Protein AF-A0A6N3X3K8-F1 (afdb_monomer_lite)

pLDDT: mean 95.42, std 3.27, range [74.75, 98.12]

Radius of gyration: 10.44 Å; chains: 1; bounding box: 23×18×28 Å

Structure (mmCIF, N/CA/C/O backbone):
data_AF-A0A6N3X3K8-F1
#
_entry.id   AF-A0A6N3X3K8-F1
#
loop_
_atom_site.group_PDB
_atom_site.id
_atom_site.type_symbol
_atom_site.label_atom_id
_atom_site.label_alt_id
_atom_site.label_comp_id
_atom_site.label_asym_id
_atom_site.label_entity_id
_atom_site.label_seq_id
_atom_site.pdbx_PDB_ins_code
_atom_site.Cartn_x
_atom_site.Cartn_y
_atom_site.Cartn_z
_atom_site.occupancy
_atom_site.B_iso_or_equiv
_atom_site.auth_seq_id
_atom_site.auth_comp_id
_atom_site.auth_asym_id
_atom_site.auth_atom_id
_atom_site.pdbx_PDB_model_num
ATOM 1 N N . MET A 1 1 ? -1.612 11.004 4.332 1.00 74.75 1 MET A N 1
ATOM 2 C CA . MET A 1 1 ? -0.166 10.638 4.172 1.00 74.75 1 MET A CA 1
ATOM 3 C C . MET A 1 1 ? 0.252 9.622 5.232 1.00 74.75 1 MET A C 1
ATOM 5 O O . MET A 1 1 ? -0.099 9.806 6.390 1.00 74.75 1 MET A O 1
ATOM 9 N N . ALA A 1 2 ? 1.010 8.588 4.849 1.00 87.00 2 ALA A N 1
ATOM 10 C CA . ALA A 1 2 ? 1.351 7.469 5.731 1.00 87.00 2 ALA A CA 1
ATOM 11 C C . ALA A 1 2 ? 2.566 7.731 6.646 1.00 87.00 2 ALA A C 1
ATOM 13 O O . ALA A 1 2 ? 3.548 8.352 6.236 1.00 87.00 2 ALA A O 1
ATOM 14 N N . HIS A 1 3 ? 2.518 7.191 7.865 1.00 92.06 3 HIS A N 1
ATOM 15 C CA . HIS A 1 3 ? 3.579 7.237 8.869 1.00 92.06 3 HIS A CA 1
ATOM 16 C C . HIS A 1 3 ? 4.189 5.851 9.092 1.00 92.06 3 HIS A C 1
ATOM 18 O O . HIS A 1 3 ? 3.484 4.882 9.379 1.00 92.06 3 HIS A O 1
ATOM 24 N N . GLN A 1 4 ? 5.520 5.762 9.041 1.00 92.06 4 GLN A N 1
ATOM 25 C CA . GLN A 1 4 ? 6.236 4.489 9.172 1.00 92.06 4 GLN A CA 1
ATOM 26 C C . GLN A 1 4 ? 5.997 3.801 10.526 1.00 92.06 4 GLN A C 1
ATOM 28 O O . GLN A 1 4 ? 5.913 2.577 10.584 1.00 92.06 4 GLN A O 1
ATOM 33 N N . GLU A 1 5 ? 5.836 4.571 11.604 1.00 95.75 5 GLU A N 1
ATOM 34 C CA . GLU A 1 5 ? 5.533 4.057 12.951 1.00 95.75 5 GLU A CA 1
ATOM 35 C C . GLU A 1 5 ? 4.151 3.389 13.053 1.00 95.75 5 GLU A C 1
ATOM 37 O O . GLU A 1 5 ? 3.933 2.538 13.910 1.00 95.75 5 GLU A O 1
ATOM 42 N N . LYS A 1 6 ? 3.227 3.749 12.154 1.00 95.94 6 LYS A N 1
ATOM 43 C CA . LYS A 1 6 ? 1.866 3.204 12.067 1.00 95.94 6 LYS A CA 1
ATOM 44 C C . LYS A 1 6 ? 1.752 2.106 11.016 1.00 95.94 6 LYS A C 1
ATOM 46 O O . LYS A 1 6 ? 0.641 1.699 10.675 1.00 95.94 6 LYS A O 1
ATOM 51 N N . ARG A 1 7 ? 2.876 1.641 10.45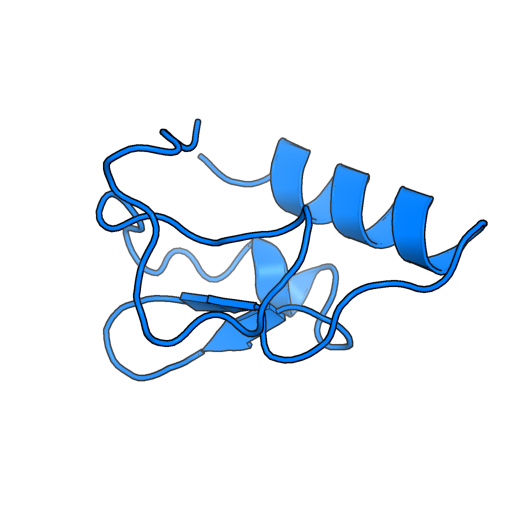7 1.00 96.75 7 ARG A N 1
ATOM 52 C CA . ARG A 1 7 ? 2.883 0.591 9.439 1.00 96.75 7 ARG A CA 1
ATOM 53 C C . ARG A 1 7 ? 2.146 -0.639 9.958 1.00 96.75 7 ARG A C 1
ATOM 55 O O . ARG A 1 7 ? 2.485 -1.186 11.004 1.00 96.75 7 ARG A O 1
ATOM 62 N N . ARG A 1 8 ? 1.176 -1.107 9.177 1.00 96.00 8 ARG A N 1
ATOM 63 C CA . ARG A 1 8 ? 0.406 -2.299 9.525 1.00 96.00 8 ARG A CA 1
ATOM 64 C C . ARG A 1 8 ? 1.202 -3.577 9.285 1.00 96.00 8 ARG A C 1
ATOM 66 O O . ARG A 1 8 ? 1.972 -3.662 8.322 1.00 96.00 8 ARG A O 1
ATOM 73 N N . THR A 1 9 ? 0.960 -4.578 10.121 1.00 96.25 9 THR A N 1
ATOM 74 C CA . THR A 1 9 ? 1.562 -5.916 10.031 1.00 96.25 9 THR A CA 1
ATOM 75 C C . THR A 1 9 ? 1.059 -6.725 8.846 1.00 96.25 9 THR A C 1
ATOM 77 O O . THR A 1 9 ? 1.748 -7.634 8.399 1.00 96.25 9 THR A O 1
ATOM 80 N N . GLU A 1 10 ? -0.108 -6.375 8.303 1.00 97.06 10 GLU A N 1
ATOM 81 C CA . GLU A 1 10 ? -0.696 -7.071 7.157 1.00 97.06 10 GLU A CA 1
ATOM 82 C C . GLU A 1 10 ? 0.045 -6.766 5.848 1.00 97.06 10 GLU A C 1
ATOM 84 O O . GLU A 1 10 ? -0.093 -7.517 4.888 1.00 97.06 10 GLU A O 1
ATOM 89 N N . ASN A 1 11 ? 0.830 -5.683 5.788 1.00 97.75 11 ASN A N 1
ATOM 90 C CA . ASN A 1 11 ? 1.634 -5.387 4.606 1.00 97.75 11 ASN A CA 1
ATOM 91 C C . ASN A 1 11 ? 2.766 -6.400 4.451 1.00 97.75 11 ASN A C 1
ATOM 93 O O . ASN A 1 11 ? 3.483 -6.692 5.411 1.00 97.75 11 ASN A O 1
ATOM 97 N N . VAL A 1 12 ? 3.047 -6.801 3.215 1.00 98.06 12 VAL A N 1
ATOM 98 C CA . VAL A 1 12 ? 4.307 -7.485 2.918 1.00 98.06 12 VAL A CA 1
ATOM 99 C C . VAL A 1 12 ? 5.507 -6.574 3.202 1.00 98.06 12 VAL A C 1
ATOM 101 O O . VAL A 1 12 ? 5.420 -5.339 3.167 1.00 98.06 12 VAL A O 1
ATOM 104 N N . SER A 1 13 ? 6.654 -7.177 3.512 1.00 96.25 13 SER A N 1
ATOM 105 C CA . SER A 1 13 ? 7.893 -6.441 3.770 1.00 96.25 13 SER A CA 1
ATOM 106 C C . SER A 1 13 ? 8.353 -5.681 2.524 1.00 96.25 13 SER A C 1
ATOM 108 O O . SER A 1 13 ? 8.369 -6.233 1.428 1.00 96.25 13 SER A O 1
ATOM 110 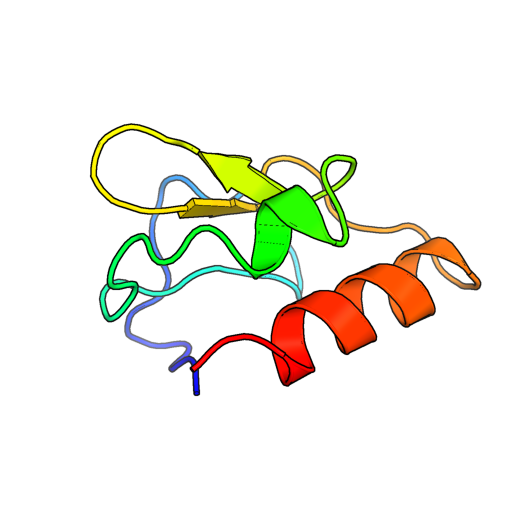N N . GLY A 1 14 ? 8.753 -4.419 2.693 1.00 95.31 14 GLY A N 1
ATOM 111 C CA . GLY A 1 14 ? 9.256 -3.589 1.596 1.00 95.31 14 GLY A CA 1
ATOM 112 C C . GLY A 1 14 ? 8.941 -2.100 1.749 1.00 95.31 14 GLY A C 1
ATOM 113 O O . GLY A 1 14 ? 8.390 -1.694 2.773 1.00 95.31 14 GLY A O 1
ATOM 114 N N . PRO A 1 15 ? 9.315 -1.268 0.769 1.00 93.75 15 PRO A N 1
ATOM 115 C CA . PRO A 1 15 ? 9.188 0.186 0.860 1.00 93.75 15 PRO A CA 1
ATOM 116 C C . PRO A 1 15 ? 7.744 0.698 0.799 1.00 93.75 15 PRO A C 1
ATOM 118 O O . PRO A 1 15 ? 7.445 1.690 1.458 1.00 93.75 15 PRO A O 1
ATOM 121 N N . PHE A 1 16 ? 6.843 0.031 0.074 1.00 96.56 16 PHE A N 1
ATOM 122 C CA . PHE A 1 16 ? 5.430 0.413 0.035 1.00 96.56 16 PHE A CA 1
ATOM 123 C C . PHE A 1 16 ? 4.681 -0.214 1.205 1.00 96.56 16 PHE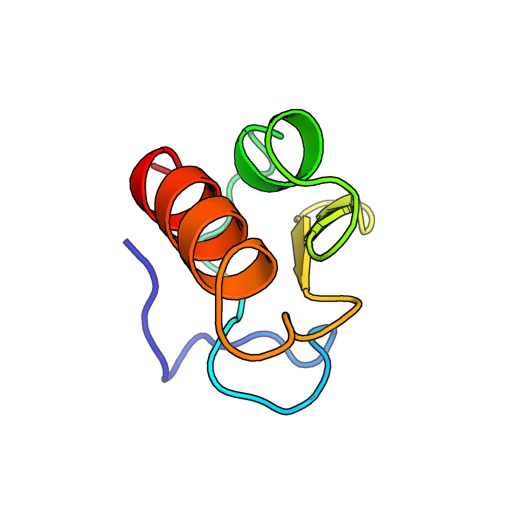 A C 1
ATOM 125 O O . PHE A 1 16 ? 4.878 -1.390 1.528 1.00 96.56 16 PHE A O 1
ATOM 132 N N . TYR A 1 17 ? 3.822 0.573 1.847 1.00 97.56 17 TYR A N 1
ATOM 133 C CA . TYR A 1 17 ? 2.981 0.119 2.945 1.00 97.56 17 TYR A CA 1
ATOM 134 C C . TYR A 1 17 ? 1.741 0.993 3.100 1.00 97.5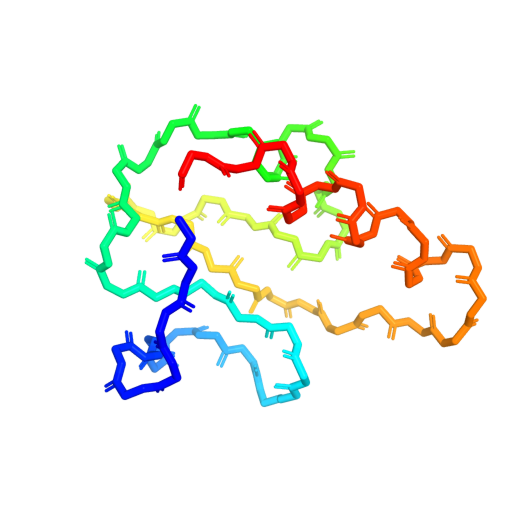6 17 TYR A C 1
ATOM 136 O O . TYR A 1 17 ? 1.748 2.177 2.771 1.00 97.56 17 TYR A O 1
ATOM 144 N N . VAL A 1 18 ? 0.697 0.395 3.662 1.00 97.19 18 VAL A N 1
ATOM 145 C CA . VAL A 1 18 ? -0.460 1.092 4.218 1.00 97.19 18 VAL A CA 1
ATOM 146 C C . VAL A 1 18 ? -0.286 1.176 5.731 1.00 97.19 18 VAL A C 1
ATOM 148 O O . VAL A 1 18 ? 0.123 0.208 6.380 1.00 97.19 18 VAL A O 1
ATOM 151 N N . ASP A 1 19 ? -0.565 2.334 6.311 1.00 96.62 19 ASP A N 1
ATOM 152 C CA . ASP A 1 19 ? -0.496 2.525 7.755 1.00 96.62 19 ASP A CA 1
ATOM 153 C C . ASP A 1 19 ? -1.881 2.395 8.420 1.00 96.62 19 ASP A C 1
ATOM 155 O O . ASP A 1 19 ? -2.910 2.237 7.759 1.00 96.62 19 ASP A O 1
ATOM 159 N N . SER A 1 20 ? -1.917 2.434 9.749 1.00 96.00 20 SER A N 1
ATOM 160 C CA . SER A 1 20 ? -3.147 2.276 10.526 1.00 96.00 20 SER A CA 1
ATOM 161 C C . SER A 1 20 ? -4.097 3.477 10.448 1.00 96.00 20 SER A C 1
ATOM 163 O O . SER A 1 20 ? -5.170 3.415 11.044 1.00 96.00 20 SER A O 1
ATOM 165 N N . SER A 1 21 ? -3.728 4.567 9.764 1.00 95.50 21 SER A N 1
ATOM 166 C CA . SER A 1 21 ? -4.618 5.708 9.505 1.00 95.50 21 SER A CA 1
ATOM 167 C C . SER A 1 21 ? -5.506 5.506 8.276 1.00 95.50 21 SER A C 1
ATOM 169 O O . SER A 1 21 ? -6.370 6.339 8.014 1.00 95.50 21 SER A O 1
ATOM 171 N N . CYS A 1 22 ? -5.327 4.397 7.547 1.00 96.31 22 CYS A N 1
ATOM 172 C CA . CYS A 1 22 ? -6.167 4.029 6.415 1.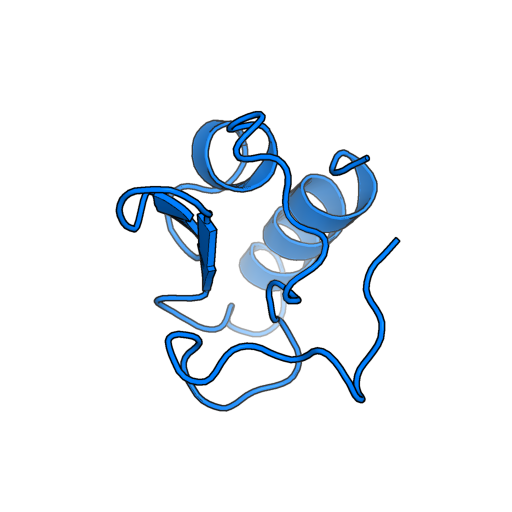00 96.31 22 CYS A CA 1
ATOM 173 C C . CYS A 1 22 ? -7.654 4.067 6.791 1.00 96.31 22 CYS A C 1
ATOM 175 O O . CYS A 1 22 ? -8.077 3.439 7.762 1.00 96.31 22 CYS A O 1
ATOM 177 N N . ILE A 1 23 ? -8.428 4.790 5.985 1.00 95.69 23 ILE A N 1
ATOM 178 C CA . ILE A 1 23 ? -9.882 4.953 6.126 1.00 95.69 23 ILE A CA 1
ATOM 179 C C . ILE A 1 23 ? -10.674 4.084 5.144 1.00 95.69 23 ILE A C 1
ATOM 181 O O . ILE A 1 23 ? -11.855 4.329 4.929 1.00 95.69 23 ILE A O 1
ATOM 185 N N . ASP A 1 24 ? -10.000 3.140 4.488 1.00 95.62 24 ASP A N 1
ATOM 186 C CA . ASP A 1 24 ? -10.622 2.208 3.546 1.00 95.62 24 ASP A CA 1
ATOM 187 C C . ASP A 1 24 ? -11.332 2.872 2.354 1.00 95.62 24 ASP A C 1
ATOM 189 O O . ASP A 1 24 ? -12.337 2.400 1.837 1.00 95.62 24 ASP A O 1
ATOM 193 N N . CYS A 1 25 ? -10.797 4.003 1.883 1.00 95.44 25 CYS A N 1
ATOM 194 C CA . CYS A 1 25 ? -11.388 4.742 0.761 1.00 95.44 25 CYS A CA 1
ATOM 195 C C . CYS A 1 25 ? -11.302 4.013 -0.595 1.00 95.44 25 CYS A C 1
ATOM 197 O O . CYS A 1 25 ? -11.944 4.429 -1.555 1.00 95.44 25 CYS A O 1
ATOM 199 N N . GLY A 1 26 ? -10.473 2.970 -0.694 1.00 95.38 26 GLY A N 1
ATOM 200 C CA . GLY A 1 26 ? -10.288 2.148 -1.889 1.00 95.38 26 GLY A CA 1
ATOM 201 C C . GLY A 1 26 ? -9.430 2.733 -3.011 1.00 95.38 26 GLY A C 1
ATOM 202 O O . GLY A 1 26 ? -9.103 2.008 -3.950 1.00 95.38 26 GLY A O 1
ATOM 203 N N . THR A 1 27 ? -8.983 3.989 -2.916 1.00 95.75 27 THR A N 1
ATOM 204 C CA . THR A 1 27 ? -8.203 4.634 -3.986 1.00 95.75 27 THR A CA 1
ATOM 205 C C . THR A 1 27 ? -6.959 3.830 -4.377 1.00 95.75 27 THR A C 1
ATOM 207 O O . THR A 1 27 ? -6.711 3.616 -5.557 1.00 95.75 27 THR A O 1
ATOM 210 N N . CYS A 1 28 ? -6.181 3.325 -3.419 1.00 96.38 28 CYS A N 1
ATOM 211 C CA . CYS A 1 28 ? -4.923 2.647 -3.737 1.00 96.38 28 CYS A CA 1
ATOM 212 C C . CYS A 1 28 ? -5.116 1.387 -4.603 1.00 96.38 28 CYS A C 1
ATOM 214 O O . CYS A 1 28 ? -4.503 1.282 -5.665 1.00 96.38 28 CYS A O 1
ATOM 216 N N . TRP A 1 29 ? -5.998 0.463 -4.211 1.00 95.56 29 TRP A N 1
ATOM 217 C CA . TRP A 1 29 ? -6.211 -0.791 -4.944 1.00 95.56 29 TRP A CA 1
ATOM 218 C C . TRP A 1 29 ? -7.090 -0.627 -6.186 1.00 95.56 29 TRP A C 1
ATOM 220 O O . TRP A 1 29 ? -7.005 -1.437 -7.102 1.00 95.56 29 TRP A O 1
ATOM 230 N N . GLN A 1 30 ? -7.923 0.416 -6.264 1.00 95.25 30 GLN A N 1
ATOM 231 C CA . GLN A 1 30 ? -8.648 0.727 -7.500 1.00 95.25 30 GLN A CA 1
ATOM 232 C C . GLN A 1 30 ? -7.701 1.218 -8.601 1.00 95.25 30 GLN A C 1
ATOM 234 O O . GLN A 1 30 ? -7.898 0.901 -9.773 1.00 95.25 30 GLN A O 1
ATOM 239 N N . TRP A 1 31 ? -6.657 1.963 -8.231 1.00 94.94 31 TRP A N 1
ATOM 240 C CA . TRP A 1 31 ? -5.641 2.448 -9.168 1.00 94.94 31 TRP A CA 1
ATOM 241 C C . TRP A 1 31 ? -4.568 1.396 -9.476 1.00 94.94 31 TRP A C 1
ATOM 243 O O . TRP A 1 31 ? -4.141 1.241 -10.631 1.00 94.94 31 TRP A O 1
ATOM 253 N N . ASP A 1 32 ? -4.146 0.655 -8.453 1.00 97.12 32 ASP A N 1
ATOM 254 C CA . ASP A 1 32 ? -3.085 -0.341 -8.543 1.00 97.12 32 ASP A CA 1
ATOM 255 C C . ASP A 1 32 ? -3.418 -1.641 -7.780 1.00 97.12 32 ASP A C 1
ATOM 257 O O . ASP A 1 32 ? -2.846 -1.931 -6.723 1.00 97.12 32 ASP A O 1
ATOM 261 N N . PRO A 1 33 ? -4.326 -2.470 -8.331 1.00 96.81 33 PRO A N 1
ATOM 262 C CA . PRO A 1 33 ? -4.723 -3.739 -7.714 1.00 96.81 33 PRO A CA 1
ATOM 263 C C . PRO A 1 33 ? -3.599 -4.788 -7.709 1.00 96.81 33 PRO A C 1
ATOM 265 O O . PRO A 1 33 ? -3.729 -5.836 -7.080 1.00 96.81 33 PRO A O 1
ATOM 268 N N . GLN A 1 34 ? -2.495 -4.546 -8.427 1.00 97.50 34 GLN A N 1
ATOM 269 C CA . GLN A 1 34 ? -1.362 -5.474 -8.484 1.00 97.50 34 GLN A CA 1
ATOM 270 C C . GLN A 1 34 ? -0.518 -5.449 -7.207 1.00 97.50 34 GLN A C 1
ATOM 272 O O . GLN A 1 34 ? 0.189 -6.414 -6.942 1.00 97.50 34 GLN A O 1
ATOM 277 N N . HIS A 1 35 ? -0.591 -4.366 -6.431 1.00 97.88 35 HIS A N 1
ATOM 278 C CA . HIS A 1 35 ? 0.235 -4.172 -5.237 1.00 97.88 35 HIS A CA 1
ATOM 279 C C . HIS A 1 35 ? -0.597 -3.893 -3.988 1.00 97.88 35 HIS A C 1
ATOM 281 O O . HIS A 1 35 ? -0.203 -4.291 -2.891 1.00 97.88 35 HIS A O 1
ATOM 287 N N . PHE A 1 36 ? -1.757 -3.252 -4.144 1.00 97.88 36 PHE A N 1
ATOM 288 C CA . PHE A 1 36 ? -2.674 -2.937 -3.055 1.00 97.88 36 PHE A CA 1
ATOM 289 C C . PHE A 1 36 ? -3.938 -3.781 -3.166 1.00 97.88 36 PHE A C 1
ATOM 291 O O . PHE A 1 36 ? -4.412 -4.063 -4.264 1.00 97.88 36 PHE A O 1
ATOM 298 N N . GLU A 1 37 ? -4.505 -4.158 -2.027 1.00 97.62 37 GLU A N 1
ATOM 299 C CA . GLU A 1 37 ? -5.802 -4.829 -1.966 1.00 97.62 37 GLU A CA 1
ATOM 300 C C . GLU A 1 37 ? -6.599 -4.396 -0.736 1.00 97.62 37 GLU A C 1
ATOM 302 O O . GLU A 1 37 ? -6.035 -3.904 0.250 1.00 97.62 37 GLU A O 1
ATOM 307 N N . ASP A 1 38 ? -7.911 -4.605 -0.813 1.00 96.62 38 ASP A N 1
ATOM 308 C CA . ASP A 1 38 ? -8.804 -4.579 0.340 1.00 96.62 38 ASP A CA 1
ATOM 309 C C . ASP A 1 38 ? -8.444 -5.732 1.283 1.00 96.62 38 ASP A C 1
ATOM 311 O O . ASP A 1 38 ? -8.269 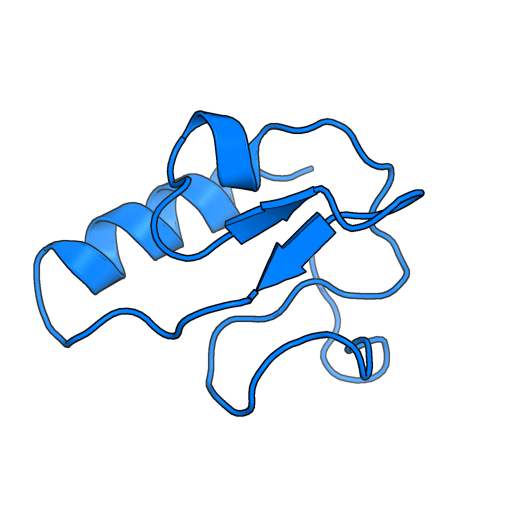-6.878 0.859 1.00 96.62 38 ASP A O 1
ATOM 315 N N . HIS A 1 39 ? -8.315 -5.424 2.572 1.00 96.25 39 HIS A N 1
ATOM 316 C CA . HIS A 1 39 ? -8.104 -6.430 3.604 1.00 96.25 39 HIS A CA 1
ATOM 317 C C . HIS A 1 39 ? -9.017 -6.179 4.809 1.00 96.25 39 HIS A C 1
ATOM 319 O O . HIS A 1 39 ? -8.575 -6.031 5.958 1.00 96.25 39 HIS A O 1
ATOM 325 N N . GLY A 1 40 ? -10.320 -6.133 4.536 1.00 91.69 40 GLY A N 1
ATOM 326 C CA . GLY A 1 40 ? -11.381 -6.068 5.530 1.00 91.69 40 GLY A CA 1
ATOM 327 C C . GLY A 1 40 ? -11.797 -4.638 5.839 1.00 91.69 40 GLY A C 1
ATOM 328 O O . GLY A 1 40 ? -12.697 -4.116 5.208 1.00 91.69 40 GLY A O 1
ATOM 329 N N . GLN A 1 41 ? -11.208 -4.037 6.874 1.00 91.94 41 GLN A N 1
ATOM 330 C CA . GLN A 1 41 ? -11.547 -2.663 7.283 1.00 91.94 41 GLN A CA 1
ATOM 331 C C . GLN A 1 41 ? -10.560 -1.615 6.770 1.00 91.94 41 GLN A C 1
ATOM 333 O O . GLN A 1 41 ? -10.720 -0.436 7.070 1.00 91.94 41 GLN A O 1
ATOM 338 N N . GLN A 1 42 ? -9.473 -2.052 6.136 1.00 95.69 42 GLN A N 1
ATOM 339 C CA . GLN A 1 42 ? -8.361 -1.209 5.724 1.00 95.69 42 GLN A CA 1
ATOM 340 C C . GLN A 1 42 ? -7.565 -1.917 4.623 1.00 95.69 42 GLN A C 1
ATOM 342 O O . GLN A 1 42 ? -7.312 -3.124 4.712 1.00 95.69 42 GLN A O 1
ATOM 347 N N . ALA A 1 43 ? -7.046 -1.141 3.673 1.00 96.94 43 ALA A N 1
ATOM 348 C CA . ALA A 1 43 ? -6.139 -1.618 2.635 1.00 96.94 43 ALA A CA 1
ATOM 349 C C . ALA A 1 43 ? -4.846 -2.236 3.198 1.00 96.94 43 ALA A C 1
ATOM 351 O O . ALA A 1 43 ? -4.378 -1.884 4.291 1.00 96.94 43 ALA A O 1
ATOM 352 N N . ARG A 1 44 ? -4.195 -3.080 2.395 1.00 97.56 44 ARG A N 1
ATOM 353 C CA . ARG A 1 44 ? -2.802 -3.500 2.609 1.00 97.56 44 ARG A CA 1
ATOM 354 C C . ARG A 1 44 ? -2.015 -3.535 1.306 1.00 97.56 44 ARG A C 1
ATOM 356 O O . ARG A 1 44 ? -2.589 -3.654 0.228 1.00 97.56 44 ARG A O 1
ATOM 363 N N . VAL A 1 45 ? -0.690 -3.496 1.424 1.00 98.06 45 VAL A N 1
ATOM 364 C CA . VAL A 1 45 ? 0.216 -3.868 0.332 1.00 98.06 45 VAL A CA 1
ATOM 365 C C . VAL A 1 45 ? 0.436 -5.375 0.368 1.00 98.06 45 VAL A C 1
ATOM 367 O O . VAL A 1 45 ? 1.025 -5.883 1.324 1.00 98.06 45 VAL A O 1
ATOM 370 N N . TRP A 1 46 ? -0.024 -6.087 -0.657 1.00 98.12 46 TRP A N 1
ATOM 371 C CA . TRP A 1 46 ? 0.099 -7.546 -0.762 1.00 98.12 46 TRP A CA 1
ATOM 372 C C . TRP A 1 46 ? 1.266 -7.985 -1.655 1.00 98.12 46 TRP A C 1
ATOM 374 O O . TRP A 1 46 ? 1.779 -9.091 -1.494 1.00 98.12 46 TRP A O 1
ATOM 384 N N . ALA A 1 47 ? 1.743 -7.108 -2.541 1.00 98.06 47 ALA A N 1
ATOM 385 C CA . ALA A 1 47 ? 2.940 -7.319 -3.348 1.00 98.06 47 ALA A CA 1
ATOM 386 C C . ALA A 1 47 ? 3.733 -6.014 -3.485 1.00 98.06 47 ALA A C 1
ATOM 388 O O . ALA A 1 47 ? 3.159 -4.936 -3.602 1.00 98.06 47 ALA A O 1
ATOM 389 N N . GLN A 1 48 ? 5.065 -6.104 -3.463 1.00 98.00 48 GLN A N 1
ATOM 390 C CA . GLN A 1 48 ? 5.925 -4.946 -3.717 1.00 98.00 48 GLN A CA 1
ATOM 391 C C . GLN A 1 48 ? 6.157 -4.795 -5.224 1.00 98.00 48 GLN A C 1
ATOM 393 O O . GLN A 1 48 ? 6.436 -5.802 -5.882 1.00 98.00 48 GLN A O 1
ATOM 398 N N . PRO A 1 49 ? 6.106 -3.566 -5.758 1.00 97.38 49 PRO A N 1
ATOM 399 C CA . PRO A 1 49 ? 6.365 -3.330 -7.167 1.00 97.38 49 PRO A CA 1
ATOM 400 C C . PRO A 1 49 ? 7.813 -3.631 -7.528 1.00 97.38 49 PRO A C 1
ATOM 402 O O . PRO A 1 49 ? 8.745 -3.352 -6.763 1.00 97.38 49 PRO A O 1
ATOM 405 N N . ARG A 1 50 ? 8.021 -4.160 -8.734 1.00 96.19 50 ARG A N 1
ATOM 406 C CA . ARG A 1 50 ? 9.365 -4.259 -9.314 1.00 96.19 50 ARG A CA 1
ATOM 407 C C . ARG A 1 50 ? 9.854 -2.880 -9.786 1.00 96.19 50 ARG A C 1
ATOM 409 O O . ARG A 1 50 ? 9.044 -1.989 -10.063 1.00 96.19 50 ARG A O 1
ATOM 416 N N . PRO A 1 51 ? 11.179 -2.673 -9.899 1.00 94.81 51 PRO A N 1
ATOM 417 C CA . PRO A 1 51 ? 11.724 -1.431 -10.440 1.00 94.81 51 PRO A CA 1
ATOM 418 C C . PRO A 1 51 ? 11.176 -1.110 -11.840 1.00 94.81 51 PRO A C 1
ATOM 420 O O . PRO A 1 51 ? 11.044 -2.003 -12.676 1.00 94.81 51 PRO A O 1
ATOM 423 N N . GLY A 1 52 ? 10.904 0.172 -12.102 1.00 95.25 52 GLY A N 1
ATOM 424 C CA . GLY A 1 52 ? 10.366 0.665 -13.375 1.00 95.25 52 GLY A CA 1
ATOM 425 C C . GLY A 1 52 ? 8.871 0.976 -13.296 1.00 95.25 52 GLY A C 1
ATOM 426 O O . GLY A 1 52 ? 8.410 1.541 -12.305 1.00 95.25 52 GLY A O 1
ATOM 427 N N . ALA A 1 53 ? 8.118 0.577 -14.324 1.00 95.00 53 ALA A N 1
ATOM 428 C CA . ALA A 1 53 ? 6.715 0.960 -14.502 1.00 95.00 53 ALA A CA 1
ATOM 429 C C . ALA A 1 53 ? 5.795 0.547 -13.336 1.00 95.00 53 ALA A C 1
ATOM 431 O O . ALA A 1 53 ? 4.866 1.276 -12.992 1.00 95.00 53 ALA A O 1
ATOM 432 N N . GLU A 1 54 ? 6.056 -0.600 -12.699 1.00 96.75 54 GLU A N 1
ATOM 433 C CA . GLU A 1 54 ? 5.302 -1.038 -11.516 1.00 96.75 54 GLU A CA 1
ATOM 434 C C . GLU A 1 54 ? 5.503 -0.070 -10.340 1.00 96.75 54 GLU A C 1
ATOM 436 O O . GLU A 1 54 ? 4.546 0.279 -9.652 1.00 96.75 54 GLU A O 1
ATOM 441 N N . THR A 1 55 ? 6.732 0.420 -10.141 1.00 96.75 55 THR A N 1
ATOM 442 C CA . THR A 1 55 ? 7.041 1.392 -9.082 1.00 96.75 55 THR A CA 1
ATOM 443 C C . THR A 1 55 ? 6.357 2.729 -9.353 1.00 96.75 55 THR A C 1
ATOM 445 O O . THR A 1 55 ? 5.775 3.309 -8.441 1.00 96.75 55 THR A O 1
ATOM 448 N N . GLU A 1 56 ? 6.379 3.212 -10.597 1.00 96.06 56 GLU A N 1
ATOM 449 C CA . GLU A 1 56 ? 5.696 4.456 -10.983 1.00 96.06 56 GLU A CA 1
ATOM 450 C C . GLU A 1 56 ? 4.187 4.366 -10.727 1.00 96.06 56 GLU A C 1
ATOM 452 O O . GLU A 1 56 ? 3.590 5.287 -10.164 1.00 96.06 56 GLU A O 1
ATOM 457 N N . ARG A 1 57 ? 3.572 3.228 -11.065 1.00 95.50 57 ARG A N 1
ATOM 458 C CA . ARG A 1 57 ? 2.148 2.983 -10.818 1.00 95.50 57 ARG A CA 1
ATOM 459 C C . ARG A 1 57 ? 1.816 2.956 -9.326 1.00 95.50 57 ARG A C 1
ATOM 461 O O . ARG A 1 57 ? 0.878 3.636 -8.906 1.00 95.50 57 ARG A O 1
ATOM 468 N N . ALA A 1 58 ? 2.610 2.242 -8.532 1.00 96.69 58 ALA A N 1
ATOM 469 C CA . ALA A 1 58 ? 2.426 2.170 -7.086 1.00 96.69 58 ALA A CA 1
ATOM 470 C C . ALA A 1 58 ? 2.613 3.539 -6.410 1.00 96.69 58 ALA A C 1
ATOM 472 O O . ALA A 1 58 ? 1.881 3.876 -5.478 1.00 96.69 58 ALA A O 1
ATOM 473 N N . LEU A 1 59 ? 3.545 4.366 -6.901 1.00 96.06 59 LEU A N 1
ATOM 474 C CA . LEU A 1 59 ? 3.726 5.747 -6.441 1.00 96.06 59 LEU A CA 1
ATOM 475 C C . LEU A 1 59 ? 2.511 6.619 -6.760 1.00 96.06 59 LEU A C 1
ATOM 477 O O . LEU A 1 59 ? 2.073 7.372 -5.893 1.00 96.06 59 LEU A O 1
ATOM 481 N N . MET A 1 60 ? 1.936 6.506 -7.962 1.00 96.00 60 MET A N 1
ATOM 482 C CA . MET A 1 60 ? 0.714 7.242 -8.304 1.00 96.00 60 MET A CA 1
ATOM 483 C C . MET A 1 60 ? -0.460 6.843 -7.405 1.00 96.00 60 MET A C 1
ATOM 485 O O . MET A 1 60 ? -1.158 7.718 -6.893 1.00 96.00 60 MET A O 1
ATOM 489 N N . ALA A 1 61 ? -0.644 5.544 -7.151 1.00 96.06 61 ALA A N 1
ATOM 490 C CA . ALA A 1 61 ? -1.674 5.053 -6.236 1.00 96.06 61 ALA A CA 1
ATOM 491 C C . ALA A 1 61 ? -1.467 5.570 -4.800 1.00 96.06 61 ALA A C 1
ATOM 493 O O . ALA A 1 61 ? -2.417 6.026 -4.163 1.00 96.06 61 ALA A O 1
ATOM 494 N N . ALA A 1 62 ? -0.225 5.561 -4.306 1.00 94.69 62 ALA A N 1
ATOM 495 C CA . ALA A 1 62 ? 0.117 6.097 -2.990 1.00 94.69 62 ALA A CA 1
ATOM 496 C C . ALA A 1 62 ? -0.104 7.617 -2.897 1.00 94.69 62 ALA A C 1
ATOM 498 O O . ALA A 1 62 ? -0.585 8.103 -1.877 1.00 94.69 62 ALA A O 1
ATOM 499 N N . GLN A 1 63 ? 0.200 8.367 -3.959 1.00 94.62 63 GLN A N 1
ATOM 500 C CA . GLN A 1 63 ? 0.007 9.817 -4.014 1.00 94.62 63 GLN A CA 1
ATOM 501 C C . GLN A 1 63 ? -1.473 10.217 -4.081 1.00 94.62 63 GLN A C 1
ATOM 503 O O . GLN A 1 63 ? -1.840 11.281 -3.581 1.00 94.62 63 GLN A O 1
ATOM 508 N N . ALA A 1 64 ? -2.316 9.384 -4.695 1.00 93.38 64 ALA A N 1
ATOM 509 C CA . ALA A 1 64 ? -3.761 9.583 -4.746 1.00 93.38 64 ALA A CA 1
ATOM 510 C C . ALA A 1 64 ? -4.468 9.214 -3.426 1.00 93.38 64 ALA A C 1
ATOM 512 O O . ALA A 1 64 ? -5.639 9.551 -3.243 1.00 93.38 64 ALA A O 1
ATOM 513 N N . CYS A 1 65 ? -3.784 8.518 -2.511 1.00 92.50 65 CYS A N 1
ATOM 514 C CA . CYS A 1 65 ? -4.339 8.135 -1.218 1.00 92.50 65 CYS A CA 1
ATOM 515 C C . CYS A 1 65 ? -4.425 9.356 -0.273 1.00 92.50 65 CYS A C 1
ATOM 517 O O . CYS A 1 65 ? -3.437 10.088 -0.156 1.00 92.50 65 CYS A O 1
ATOM 519 N N . PRO A 1 66 ? -5.569 9.578 0.407 1.00 89.56 66 PRO A N 1
ATOM 520 C CA . PRO A 1 66 ? -5.729 10.673 1.371 1.00 89.56 66 PRO A CA 1
ATOM 521 C C . PRO A 1 66 ? -4.764 10.581 2.575 1.00 89.56 66 PRO A C 1
ATOM 523 O O . PRO A 1 66 ? -4.366 9.464 2.977 1.00 89.56 66 PRO A O 1
#

Secondary structure (DSSP, 8-state):
---GGGB-TTSPSSS---BTT-----HHHHH-TTTEEE-SSSEEE-SPPPTTHHHHHHHHHHHH--

Foldseek 3Di:
DDDPVQFDPPADDDDDWDGPVFQPPCQLCVQPVPQWDDDDRGITGPDDADPDPSVVSNVVSVVPGD

Organism: NCBI:txid1608213

Sequence (66 aa):
MAHQEKRRTENVSGPFYVDSSCIDCGTCWQWDPQHFEDHGQQARVWAQPRPGAETERALMAAQACP